Protein AF-A0A3N1AP32-F1 (afdb_monomer)

Radius of gyration: 27.96 Å; Cα contacts (8 Å, |Δi|>4): 162; chains: 1; bounding box: 75×70×48 Å

pLDDT: mean 78.38, std 20.22, range [34.94, 97.62]

Secondary structure (DSSP, 8-state):
--------SS-TT-EEEE-GGGBTT--S-EEEEEEEE-GGGG-TT-SEEEEEEEEEETTEEEEEEEEEEEHHHHTSTTSEEPPPP-TT----GGGGS-----PPPPP-----------

Sequence (118 aa):
MTETGKSPLVQPWDTIEIGASDYLNGDGVLRLRVIHVRADAAHPNIEWIHLLGTRLHGNRDGQMMMVMVRAAALRRPGAVIRPGPALGAQVPFGDLMPQVHLDSPPASGSTGTSDPQK

Solvent-accessible surface area (backbone atoms only — not comparable to full-atom values): 7630 Å² total; per-residue (Å²): 134,82,87,82,80,79,77,70,83,70,52,63,66,22,34,37,49,47,52,26,90,37,32,72,89,48,86,44,77,46,36,32,40,28,65,40,65,48,79,72,59,74,44,93,82,50,58,67,30,54,34,33,25,29,35,44,59,88,94,38,84,56,59,75,46,78,46,43,31,33,44,72,51,48,69,39,90,78,14,54,43,69,74,68,81,71,89,72,77,76,72,62,76,75,80,76,56,81,84,75,80,77,79,78,80,81,88,80,84,86,88,79,88,87,86,90,86,134

Nearest PDB structures (foldseek):
  4iup-assembly1_A  TM=4.261E-01  e=1.019E+00  Arabidopsis thaliana
  7d2p-assembly1_B  TM=4.626E-01  e=5.142E+00  Deinococcus radiodurans
  1soz-assembly1_C  TM=3.335E-01  e=6.429E+00  Escherichia coli

Structure (mmCIF, N/CA/C/O backbone):
data_AF-A0A3N1AP32-F1
#
_entry.id   AF-A0A3N1AP32-F1
#
loop_
_atom_site.group_PDB
_atom_site.id
_atom_site.type_symbol
_atom_site.label_atom_id
_atom_site.label_alt_id
_atom_site.label_comp_id
_atom_site.label_asym_id
_atom_site.label_entity_id
_atom_site.label_seq_id
_atom_site.pdbx_PDB_ins_code
_atom_site.Cartn_x
_atom_site.Cartn_y
_atom_site.Cartn_z
_atom_site.occupancy
_atom_site.B_iso_or_equiv
_atom_site.auth_seq_id
_atom_site.auth_comp_id
_atom_site.auth_asym_id
_atom_site.auth_atom_id
_atom_site.pdbx_PDB_model_num
ATOM 1 N N . MET A 1 1 ? -13.978 9.924 26.342 1.00 34.94 1 MET A N 1
ATOM 2 C CA . MET A 1 1 ? -13.889 8.465 26.129 1.00 34.94 1 MET A CA 1
ATOM 3 C C . MET A 1 1 ? -12.778 8.231 25.122 1.00 34.94 1 MET A C 1
ATOM 5 O O . MET A 1 1 ? -12.970 8.494 23.946 1.00 34.94 1 MET A O 1
ATOM 9 N N . THR A 1 2 ? -11.580 7.900 25.589 1.00 41.12 2 THR A N 1
ATOM 10 C CA . THR A 1 2 ? -10.424 7.602 24.735 1.00 41.12 2 THR A CA 1
ATOM 11 C C . THR A 1 2 ? -10.493 6.129 24.353 1.00 41.12 2 THR A C 1
ATOM 13 O O . THR A 1 2 ? -10.273 5.280 25.213 1.00 41.12 2 THR A O 1
ATOM 16 N N . GLU A 1 3 ? -10.840 5.810 23.103 1.00 47.62 3 GLU A N 1
ATOM 17 C CA . GLU A 1 3 ? -10.669 4.449 22.583 1.00 47.62 3 GLU A CA 1
ATOM 18 C C . GLU A 1 3 ? -9.172 4.133 22.531 1.00 47.62 3 GLU A C 1
ATOM 20 O O . GLU A 1 3 ? -8.443 4.512 21.616 1.00 47.62 3 GLU A O 1
ATOM 25 N N . THR A 1 4 ? -8.691 3.465 23.571 1.00 50.56 4 THR A N 1
ATOM 26 C CA . THR A 1 4 ? -7.376 2.842 23.593 1.00 50.56 4 THR A CA 1
ATOM 27 C C . THR A 1 4 ? -7.446 1.558 22.764 1.00 50.56 4 THR A C 1
ATOM 29 O O . THR A 1 4 ? -8.194 0.649 23.112 1.00 50.56 4 THR A O 1
ATOM 32 N N . GLY A 1 5 ? -6.635 1.442 21.705 1.00 52.41 5 GLY A N 1
ATOM 33 C CA . GLY A 1 5 ? -6.055 0.133 21.372 1.00 52.41 5 GLY A CA 1
ATOM 34 C C . GLY A 1 5 ? -6.212 -0.444 19.964 1.00 52.41 5 GLY A C 1
ATOM 35 O O . GLY A 1 5 ? -5.801 -1.587 19.778 1.00 52.41 5 GLY A O 1
ATOM 36 N N . LYS A 1 6 ? -6.729 0.267 18.951 1.00 63.78 6 LYS A N 1
ATOM 37 C CA . LYS A 1 6 ? -6.645 -0.254 17.572 1.00 63.78 6 LYS A CA 1
ATOM 38 C C . LYS A 1 6 ? -5.359 0.223 16.906 1.00 63.78 6 LYS A C 1
ATOM 40 O O . LYS A 1 6 ? -5.190 1.414 16.662 1.00 63.78 6 LYS A O 1
ATOM 45 N N . SER A 1 7 ? -4.446 -0.707 16.621 1.00 75.56 7 SER A N 1
ATOM 46 C CA . SER A 1 7 ? -3.253 -0.404 15.830 1.00 75.56 7 SER A CA 1
ATOM 47 C C . SER A 1 7 ? -3.657 0.226 14.492 1.00 75.56 7 SER A C 1
ATOM 49 O O . SER A 1 7 ? -4.623 -0.239 13.874 1.00 75.56 7 SER A O 1
ATOM 51 N N . PRO A 1 8 ? -2.940 1.264 14.029 1.00 86.69 8 PRO A N 1
ATOM 52 C CA . PRO A 1 8 ? -3.237 1.879 12.748 1.00 86.69 8 PRO A CA 1
ATOM 53 C C . PRO A 1 8 ? -3.075 0.845 11.632 1.00 86.69 8 PRO A C 1
ATOM 55 O O . PRO A 1 8 ? -2.180 -0.007 11.680 1.00 86.69 8 PRO A O 1
ATOM 58 N N . LEU A 1 9 ? -3.948 0.940 10.625 1.00 89.81 9 LEU A N 1
ATOM 59 C CA . LEU A 1 9 ? -3.947 0.049 9.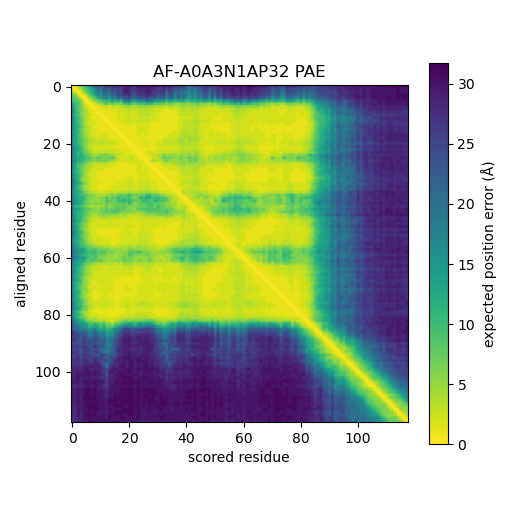463 1.00 89.81 9 LEU A CA 1
ATOM 60 C C . LEU A 1 9 ? -2.605 0.077 8.717 1.00 89.81 9 LEU A C 1
ATOM 62 O O . LEU A 1 9 ? -2.167 -0.935 8.186 1.00 89.81 9 LEU A O 1
ATOM 66 N N . VAL A 1 10 ? -1.964 1.241 8.703 1.00 93.19 10 VAL A N 1
ATOM 67 C CA . VAL A 1 10 ? -0.644 1.483 8.131 1.00 93.19 10 VAL A CA 1
ATOM 68 C C . VAL A 1 10 ? 0.007 2.636 8.890 1.00 93.19 10 VAL A C 1
ATOM 70 O O . VAL A 1 10 ? -0.687 3.542 9.358 1.00 93.19 10 VAL A O 1
ATOM 73 N N . GLN A 1 11 ? 1.325 2.607 9.033 1.00 93.62 11 GLN A N 1
ATOM 74 C CA . GLN A 1 11 ? 2.107 3.655 9.689 1.00 93.62 11 GLN A CA 1
ATOM 75 C C . GLN A 1 11 ? 3.410 3.931 8.920 1.00 93.62 11 GLN A C 1
ATOM 77 O O . GLN A 1 11 ? 3.793 3.136 8.057 1.00 93.62 11 GLN A O 1
ATOM 82 N N . PRO A 1 12 ? 4.113 5.042 9.209 1.00 94.81 12 PRO A N 1
ATOM 83 C CA . PRO A 1 12 ? 5.446 5.270 8.663 1.00 94.81 12 PRO A CA 1
ATOM 84 C C . PRO A 1 12 ? 6.374 4.074 8.898 1.00 94.81 12 PRO A C 1
ATOM 86 O O . PRO A 1 12 ? 6.322 3.437 9.951 1.00 94.81 12 PRO A O 1
ATOM 89 N N . TRP A 1 13 ? 7.225 3.806 7.911 1.00 94.38 13 TRP A N 1
ATOM 90 C CA . TRP A 1 13 ? 8.158 2.680 7.813 1.00 94.38 13 TRP A CA 1
ATOM 91 C C . TRP A 1 13 ? 7.549 1.303 7.541 1.00 94.38 13 TRP A C 1
ATOM 93 O O . TRP A 1 13 ? 8.307 0.373 7.260 1.00 94.38 13 TRP A O 1
ATOM 103 N N . ASP A 1 14 ? 6.221 1.161 7.518 1.00 95.56 14 ASP A N 1
ATOM 104 C CA . ASP A 1 14 ? 5.604 -0.040 6.954 1.00 95.56 14 ASP A CA 1
ATOM 105 C C . ASP A 1 14 ? 5.961 -0.158 5.459 1.00 95.56 14 ASP A C 1
ATOM 107 O O . ASP A 1 14 ? 6.061 0.835 4.729 1.00 95.56 14 ASP A O 1
ATOM 111 N N . THR A 1 15 ? 6.132 -1.388 4.983 1.00 96.62 15 THR A N 1
ATOM 112 C CA . THR A 1 15 ? 6.144 -1.692 3.549 1.00 96.62 15 THR A CA 1
ATOM 113 C C . THR A 1 15 ? 4.795 -2.270 3.168 1.00 96.62 15 THR A C 1
ATOM 115 O O . THR A 1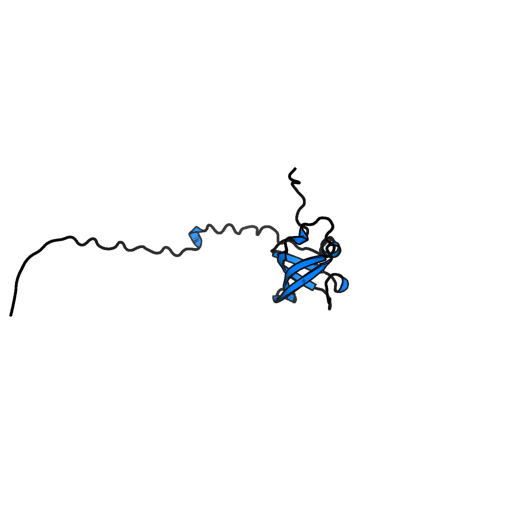 15 ? 4.350 -3.231 3.789 1.00 96.62 15 THR A O 1
ATOM 118 N N . ILE A 1 16 ? 4.151 -1.709 2.150 1.00 96.75 16 ILE A N 1
ATOM 119 C CA . ILE A 1 16 ? 2.908 -2.261 1.610 1.00 96.75 16 ILE A CA 1
ATOM 120 C C . ILE A 1 16 ? 3.160 -2.968 0.285 1.00 96.75 16 ILE A C 1
ATOM 122 O O . ILE A 1 16 ? 4.012 -2.535 -0.493 1.00 96.75 16 ILE A O 1
ATOM 126 N N . GLU A 1 17 ? 2.399 -4.024 0.026 1.00 97.31 17 GLU A N 1
ATOM 127 C CA . GLU A 1 17 ? 2.379 -4.745 -1.244 1.00 97.31 17 GLU A CA 1
ATOM 128 C C . GLU A 1 17 ? 0.929 -5.004 -1.664 1.00 97.31 17 GLU A C 1
ATOM 130 O O . GLU A 1 17 ? 0.198 -5.743 -1.005 1.00 97.31 17 GLU A O 1
ATOM 135 N N . ILE A 1 18 ? 0.491 -4.346 -2.739 1.00 97.38 18 ILE A N 1
ATOM 136 C CA . ILE A 1 18 ? -0.901 -4.383 -3.214 1.00 97.38 18 ILE A CA 1
ATOM 137 C C . ILE A 1 18 ? -0.974 -4.476 -4.742 1.00 97.38 18 ILE A C 1
ATOM 139 O O . ILE A 1 18 ? -0.031 -4.115 -5.449 1.00 97.38 18 ILE A O 1
ATOM 143 N N . GLY A 1 19 ? -2.099 -4.971 -5.260 1.00 97.25 19 GLY A N 1
ATOM 144 C CA . GLY A 1 19 ? -2.312 -5.142 -6.697 1.00 97.25 19 GLY A CA 1
ATOM 145 C C . GLY A 1 19 ? -2.744 -3.856 -7.407 1.00 97.25 19 GLY A C 1
ATOM 146 O O . GLY A 1 19 ? -3.177 -2.894 -6.777 1.00 97.25 19 GLY A O 1
ATOM 147 N N . ALA A 1 20 ? -2.693 -3.870 -8.741 1.00 96.69 20 ALA A N 1
ATOM 148 C CA . ALA A 1 20 ? -3.029 -2.725 -9.596 1.00 96.69 20 ALA A CA 1
ATOM 149 C C . ALA A 1 20 ? -4.444 -2.163 -9.355 1.00 96.69 20 ALA A C 1
ATOM 151 O O . ALA A 1 20 ? -4.662 -0.961 -9.426 1.00 96.69 20 ALA A O 1
ATOM 152 N N . SER A 1 21 ? -5.415 -3.018 -9.025 1.00 96.38 21 SER A N 1
ATOM 153 C CA . SER A 1 21 ? -6.803 -2.607 -8.758 1.00 96.38 21 SER A CA 1
ATOM 154 C C . SER A 1 21 ? -7.004 -1.900 -7.412 1.00 96.38 21 SER A C 1
ATOM 156 O O . SER A 1 21 ? -8.093 -1.394 -7.128 1.00 96.38 21 SER A O 1
ATOM 158 N N . ASP A 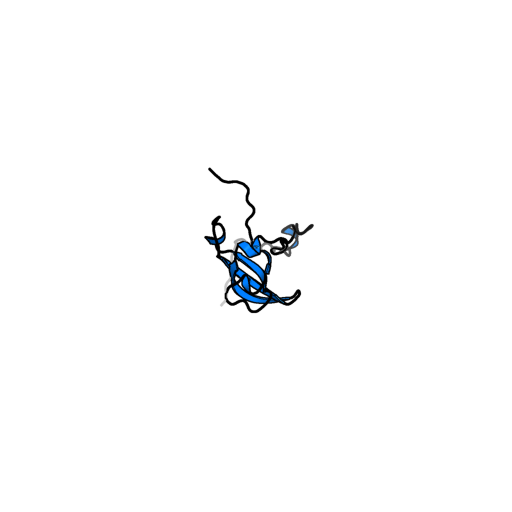1 22 ? -5.987 -1.913 -6.551 1.00 97.62 22 ASP A N 1
ATOM 159 C CA . ASP A 1 22 ? -6.077 -1.454 -5.168 1.00 97.62 22 ASP A CA 1
ATOM 160 C C . ASP A 1 22 ? -5.515 -0.049 -4.956 1.00 97.62 22 ASP A C 1
ATOM 162 O O . ASP A 1 22 ? -5.571 0.464 -3.837 1.00 97.62 22 ASP A O 1
ATOM 166 N N . TYR A 1 23 ? -4.997 0.588 -6.005 1.00 96.75 23 TYR A N 1
ATOM 167 C CA . TYR A 1 23 ? -4.539 1.968 -5.955 1.00 96.75 23 TYR A CA 1
ATOM 168 C C . TYR A 1 23 ? -4.909 2.740 -7.217 1.00 96.75 23 TYR A C 1
ATOM 170 O O . TYR A 1 23 ? -5.159 2.172 -8.281 1.00 96.75 23 TYR A O 1
ATOM 178 N N . LEU A 1 24 ? -4.993 4.059 -7.077 1.00 94.38 24 LEU A N 1
ATOM 179 C CA . LEU A 1 24 ? -5.377 4.936 -8.175 1.00 94.38 24 LEU A CA 1
ATOM 180 C C . LEU A 1 24 ? -4.332 4.885 -9.301 1.00 94.38 24 LEU A C 1
ATOM 182 O O . LEU A 1 24 ? -3.138 5.020 -9.041 1.00 94.38 24 LEU A O 1
ATOM 186 N N . ASN A 1 25 ? -4.805 4.739 -10.544 1.00 89.94 25 ASN A N 1
ATOM 187 C CA . ASN A 1 25 ? -3.985 4.606 -11.757 1.00 89.94 25 ASN A CA 1
ATOM 188 C C . ASN A 1 25 ? -3.011 3.417 -11.721 1.00 89.94 25 ASN A C 1
ATOM 190 O O . ASN A 1 25 ? -1.895 3.516 -12.230 1.00 89.94 25 ASN A O 1
ATOM 194 N N . GLY A 1 26 ? -3.409 2.309 -11.089 1.00 89.81 26 GLY A N 1
ATOM 195 C CA . GLY A 1 26 ? -2.517 1.177 -10.922 1.00 89.81 26 GLY A CA 1
ATOM 196 C C . GLY A 1 26 ? -2.091 0.506 -12.222 1.00 89.81 26 GLY A C 1
ATOM 197 O O . GLY A 1 26 ? -2.899 0.201 -13.094 1.00 89.81 26 GLY A O 1
ATOM 198 N N . ASP A 1 27 ? -0.787 0.265 -12.313 1.00 92.19 27 ASP A N 1
ATOM 199 C CA . ASP A 1 27 ? -0.060 -0.221 -13.486 1.00 92.19 27 ASP A CA 1
ATOM 200 C C . ASP A 1 27 ? 0.696 -1.535 -13.213 1.00 92.19 27 ASP A C 1
ATOM 202 O O . ASP A 1 27 ? 1.551 -1.953 -13.989 1.00 92.19 27 ASP A O 1
ATOM 206 N N . GLY A 1 28 ? 0.390 -2.203 -12.101 1.00 94.19 28 GLY A N 1
ATOM 207 C CA . GLY A 1 28 ? 1.021 -3.453 -11.695 1.00 94.19 28 GLY A CA 1
ATOM 208 C C . GLY A 1 28 ? 0.967 -3.644 -10.186 1.00 94.19 28 GLY A C 1
ATOM 209 O O . GLY A 1 28 ? 0.157 -3.032 -9.495 1.00 94.19 28 GLY A O 1
ATOM 210 N N . VAL A 1 29 ? 1.832 -4.508 -9.658 1.00 95.62 29 VAL A N 1
ATOM 211 C CA . VAL A 1 29 ? 2.016 -4.608 -8.206 1.00 95.62 29 VAL A CA 1
ATOM 212 C C . VAL A 1 29 ? 2.732 -3.352 -7.712 1.00 95.62 29 VAL A C 1
ATOM 214 O O . VAL A 1 29 ? 3.780 -2.960 -8.239 1.00 95.62 29 VAL A O 1
ATOM 217 N N . LEU A 1 30 ? 2.180 -2.733 -6.674 1.00 95.88 30 LEU A N 1
ATOM 218 C CA . LEU A 1 30 ? 2.816 -1.643 -5.955 1.00 95.88 30 LEU A CA 1
ATOM 219 C C . LEU A 1 30 ? 3.460 -2.192 -4.689 1.00 95.88 30 LEU A C 1
ATOM 221 O O . LEU A 1 30 ? 2.766 -2.669 -3.796 1.00 95.88 30 LEU A O 1
ATOM 225 N N . ARG A 1 31 ? 4.783 -2.049 -4.601 1.00 96.69 31 ARG A N 1
ATOM 226 C CA . ARG A 1 31 ? 5.534 -2.172 -3.351 1.00 96.69 31 ARG A CA 1
ATOM 227 C C . ARG A 1 31 ? 5.957 -0.775 -2.926 1.00 96.69 31 ARG A C 1
ATOM 229 O O . ARG A 1 31 ? 6.629 -0.093 -3.699 1.00 96.69 31 ARG A O 1
ATOM 236 N N . LEU A 1 32 ? 5.553 -0.324 -1.745 1.00 96.88 32 LEU A N 1
ATOM 237 C CA . LEU A 1 32 ? 5.801 1.045 -1.285 1.00 96.88 32 LEU A CA 1
ATOM 238 C C . LEU A 1 32 ? 6.292 1.030 0.159 1.00 96.88 32 LEU A C 1
ATOM 240 O O . LEU A 1 32 ? 5.617 0.491 1.033 1.00 96.88 32 LEU A O 1
ATOM 244 N N . ARG A 1 33 ? 7.433 1.673 0.421 1.00 96.94 33 ARG A N 1
ATOM 245 C CA . ARG A 1 33 ? 7.851 2.005 1.784 1.00 96.94 33 ARG A CA 1
ATOM 246 C C . ARG A 1 33 ? 7.183 3.304 2.197 1.00 96.94 33 ARG A C 1
ATOM 248 O O . ARG A 1 33 ? 7.431 4.346 1.590 1.00 96.94 33 ARG A O 1
ATOM 255 N N . VAL A 1 34 ? 6.332 3.240 3.209 1.00 96.69 34 VAL A N 1
ATOM 256 C CA . VAL A 1 34 ? 5.542 4.381 3.669 1.00 96.69 34 VAL A CA 1
ATOM 257 C C . VAL A 1 34 ? 6.442 5.349 4.427 1.00 96.69 34 VAL A C 1
ATOM 259 O O . VAL A 1 34 ? 7.111 4.974 5.383 1.00 96.69 34 VAL A O 1
ATOM 262 N N . ILE A 1 35 ? 6.442 6.610 4.010 1.00 96.44 35 ILE A N 1
ATOM 263 C CA . ILE A 1 35 ? 7.143 7.704 4.694 1.00 96.44 35 ILE A CA 1
ATOM 264 C C . ILE A 1 35 ? 6.143 8.509 5.521 1.00 96.44 35 ILE A C 1
ATOM 266 O O . ILE A 1 35 ? 6.440 8.924 6.639 1.00 96.44 35 ILE A O 1
ATOM 270 N N . HIS A 1 36 ? 4.939 8.715 4.990 1.00 95.50 36 HIS A N 1
ATOM 271 C CA . HIS A 1 36 ? 3.901 9.480 5.661 1.00 95.50 36 HIS A CA 1
ATOM 272 C C . HIS A 1 36 ? 2.501 8.957 5.322 1.00 95.50 36 HIS A C 1
ATOM 274 O O . HIS A 1 36 ? 2.218 8.560 4.190 1.00 95.50 36 HIS A O 1
ATOM 280 N N . VAL A 1 37 ? 1.624 9.001 6.326 1.00 95.06 37 VAL A N 1
ATOM 281 C CA . VAL A 1 37 ? 0.202 8.654 6.243 1.00 95.06 37 VAL A CA 1
ATOM 282 C C . VAL A 1 37 ? -0.583 9.920 6.561 1.00 95.06 37 VAL A C 1
ATOM 284 O O . VAL A 1 37 ? -0.369 10.516 7.619 1.00 95.06 37 VAL A O 1
ATOM 287 N N . ARG A 1 38 ? -1.471 10.355 5.661 1.00 90.56 38 ARG A N 1
ATOM 288 C CA . ARG A 1 38 ? -2.295 11.543 5.927 1.00 90.56 38 ARG A CA 1
ATOM 289 C C . ARG A 1 38 ? -3.295 11.276 7.058 1.00 90.56 38 ARG A C 1
ATOM 291 O O . ARG A 1 38 ? -3.715 10.145 7.289 1.00 90.56 38 ARG A O 1
ATOM 298 N N . ALA A 1 39 ? -3.671 12.336 7.775 1.00 78.19 39 ALA A N 1
ATOM 299 C CA . ALA A 1 39 ? -4.494 12.244 8.985 1.00 78.19 39 ALA A CA 1
ATOM 300 C C . ALA A 1 39 ? -5.910 11.676 8.748 1.00 78.19 39 ALA A C 1
ATOM 302 O O . ALA A 1 39 ? -6.502 11.096 9.657 1.00 78.19 39 ALA A O 1
ATOM 303 N N . ASP A 1 40 ? -6.438 11.797 7.527 1.00 77.00 40 ASP A N 1
ATOM 304 C CA . ASP A 1 40 ? -7.728 11.234 7.105 1.00 77.00 40 ASP A CA 1
ATOM 305 C C . ASP A 1 40 ? -7.759 9.694 7.151 1.00 77.00 40 ASP A C 1
ATOM 307 O O . ASP A 1 40 ? -8.829 9.097 7.288 1.00 77.00 40 ASP A O 1
ATOM 311 N N . ALA A 1 41 ? -6.593 9.041 7.138 1.00 80.19 41 ALA A N 1
ATOM 312 C CA . ALA A 1 41 ? -6.461 7.589 7.227 1.00 80.19 41 ALA A CA 1
ATOM 313 C C . ALA A 1 41 ? -6.966 6.981 8.547 1.00 80.19 41 ALA A C 1
ATOM 315 O O . ALA A 1 41 ? -7.207 5.775 8.612 1.00 80.19 41 ALA A O 1
ATOM 316 N N . ALA A 1 42 ? -7.112 7.788 9.604 1.00 74.94 42 ALA A N 1
ATOM 317 C CA . ALA A 1 42 ? -7.582 7.330 10.910 1.00 74.94 42 ALA A CA 1
ATOM 318 C C . ALA A 1 42 ? -9.106 7.110 10.968 1.00 74.94 42 ALA A C 1
ATOM 320 O O . ALA A 1 42 ? -9.605 6.532 11.933 1.00 74.94 42 ALA A O 1
ATOM 321 N N . HIS A 1 43 ? -9.860 7.557 9.957 1.00 79.62 43 HIS A N 1
ATOM 322 C CA . HIS A 1 43 ? -11.312 7.432 9.967 1.00 79.62 43 HIS A CA 1
ATOM 323 C C . HIS A 1 43 ? -11.748 5.959 9.792 1.00 79.62 43 HIS A C 1
ATOM 325 O O . HIS A 1 43 ? -11.321 5.298 8.841 1.00 79.62 43 HIS A O 1
ATOM 331 N N . PRO A 1 44 ? -12.636 5.417 10.649 1.00 73.88 44 PRO A N 1
ATOM 332 C CA . PRO A 1 44 ? -12.938 3.979 10.688 1.00 73.88 44 PRO A CA 1
ATOM 333 C C . PRO A 1 44 ? -13.530 3.432 9.380 1.00 73.88 44 PRO A C 1
ATOM 335 O O . PRO A 1 44 ? -13.252 2.291 9.005 1.00 73.88 44 PRO A O 1
ATOM 338 N N . ASN A 1 45 ? -14.286 4.269 8.664 1.00 81.56 45 ASN A N 1
ATOM 339 C CA . ASN A 1 45 ? -14.961 3.924 7.408 1.00 81.56 45 ASN A CA 1
ATOM 340 C C . ASN A 1 45 ? -14.260 4.492 6.165 1.00 81.56 45 ASN A C 1
ATOM 342 O O . ASN A 1 45 ? -14.893 4.643 5.123 1.00 81.56 45 ASN A O 1
ATOM 346 N N . ILE A 1 46 ? -12.980 4.864 6.267 1.00 87.75 46 ILE A N 1
ATOM 347 C CA . ILE A 1 46 ? -12.244 5.378 5.112 1.00 87.75 46 ILE A CA 1
ATOM 348 C C . ILE A 1 46 ? -12.136 4.291 4.029 1.00 87.75 46 ILE A C 1
ATOM 350 O O . ILE A 1 46 ? -11.731 3.156 4.301 1.00 87.75 46 ILE A O 1
ATOM 354 N N . GLU A 1 47 ? -12.524 4.626 2.798 1.00 92.50 47 GLU A N 1
ATOM 355 C CA . GLU A 1 47 ? -12.374 3.726 1.648 1.00 92.50 47 GLU A CA 1
ATOM 356 C C . GLU A 1 47 ? -10.981 3.861 1.023 1.00 92.50 47 GLU A C 1
ATOM 358 O O . GLU A 1 47 ? -10.354 2.854 0.688 1.00 92.50 47 GLU A O 1
ATOM 363 N N . TRP A 1 48 ? -10.483 5.096 0.924 1.00 94.25 48 TRP A N 1
ATOM 364 C CA . TRP A 1 48 ? -9.235 5.453 0.254 1.00 94.25 48 TRP A CA 1
ATOM 365 C C . TRP A 1 48 ? -8.296 6.204 1.190 1.00 94.25 48 TRP A C 1
ATOM 367 O O . TRP A 1 48 ? -8.683 7.195 1.799 1.00 94.25 48 TRP A O 1
ATOM 377 N N . ILE A 1 49 ? -7.051 5.746 1.280 1.00 94.38 49 ILE A N 1
ATOM 378 C CA . ILE A 1 49 ? -6.019 6.327 2.138 1.00 94.38 49 ILE A CA 1
ATOM 379 C C . ILE A 1 49 ? -4.940 6.966 1.274 1.00 94.38 49 ILE A C 1
ATOM 381 O O . ILE A 1 49 ? -4.417 6.332 0.357 1.00 94.38 49 ILE A O 1
ATOM 385 N N . HIS A 1 50 ? -4.572 8.202 1.605 1.00 96.00 50 HIS A N 1
ATOM 386 C CA . HIS A 1 50 ? -3.452 8.894 0.985 1.00 96.00 50 HIS A CA 1
ATOM 387 C C . HIS A 1 50 ? -2.140 8.538 1.684 1.00 96.00 50 HIS A C 1
ATOM 389 O O . HIS A 1 50 ? -1.950 8.824 2.871 1.00 96.00 50 HIS A O 1
ATOM 395 N N . LEU A 1 51 ? -1.212 7.967 0.922 1.00 96.81 51 LEU A N 1
ATOM 396 C CA . LEU A 1 51 ? 0.127 7.616 1.374 1.00 96.81 51 LEU A CA 1
ATOM 397 C C . LEU A 1 51 ? 1.168 8.384 0.573 1.00 96.81 51 LEU A C 1
ATOM 399 O O . LEU A 1 51 ? 1.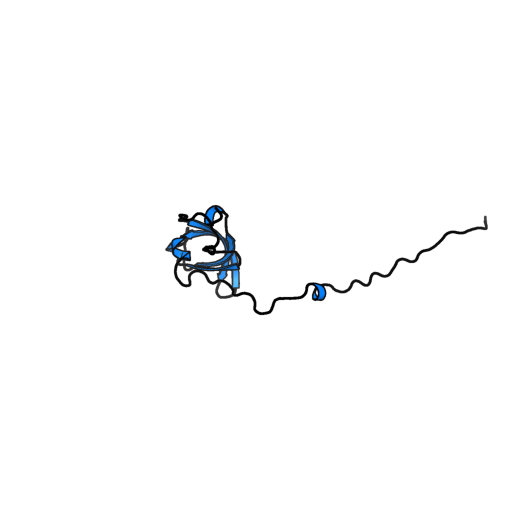045 8.542 -0.639 1.00 96.81 51 LEU A O 1
ATOM 403 N N . LEU A 1 52 ? 2.216 8.823 1.258 1.00 97.25 52 LEU A N 1
ATOM 404 C CA . LEU A 1 52 ? 3.465 9.251 0.645 1.00 97.25 52 LEU A CA 1
ATOM 405 C C . LEU A 1 52 ? 4.521 8.206 0.983 1.00 97.25 52 LEU A C 1
ATOM 407 O O . LEU A 1 52 ? 4.678 7.818 2.144 1.00 97.25 52 LEU A O 1
ATOM 411 N N . GLY A 1 53 ? 5.263 7.765 -0.020 1.00 96.88 53 GLY A N 1
ATOM 412 C CA . GLY A 1 53 ? 6.307 6.779 0.182 1.00 96.88 53 GLY A CA 1
ATOM 413 C C . GLY A 1 53 ? 7.234 6.654 -1.008 1.00 96.88 53 GLY A C 1
ATOM 414 O O . GLY A 1 53 ? 7.098 7.369 -1.999 1.00 96.88 53 GLY A O 1
ATOM 415 N N . THR A 1 54 ? 8.153 5.707 -0.909 1.00 96.75 54 THR A N 1
ATOM 416 C CA . THR A 1 54 ? 9.085 5.373 -1.983 1.00 96.75 54 THR A CA 1
ATOM 417 C C . THR A 1 54 ? 8.683 4.051 -2.616 1.00 96.75 54 THR A C 1
ATOM 419 O O . THR A 1 54 ? 8.523 3.050 -1.910 1.00 96.75 54 THR A O 1
ATOM 422 N N . ARG A 1 55 ? 8.506 4.031 -3.943 1.00 95.69 55 ARG A N 1
ATOM 423 C CA . ARG A 1 55 ? 8.247 2.794 -4.693 1.00 95.69 55 ARG A CA 1
ATOM 424 C C . ARG A 1 55 ? 9.479 1.902 -4.598 1.00 95.69 55 ARG A C 1
ATOM 426 O O . ARG A 1 55 ? 10.592 2.360 -4.840 1.00 95.69 55 ARG A O 1
ATOM 433 N N . LEU A 1 56 ? 9.283 0.637 -4.252 1.00 94.94 56 LEU A N 1
ATOM 434 C CA . LEU A 1 56 ? 10.354 -0.346 -4.150 1.00 94.94 56 LEU A CA 1
ATOM 435 C C . LEU A 1 56 ? 10.457 -1.158 -5.440 1.00 94.94 56 LEU A C 1
ATOM 437 O O . LEU A 1 56 ? 9.465 -1.695 -5.935 1.00 94.94 56 LEU A O 1
ATOM 441 N N . HIS A 1 57 ? 11.680 -1.308 -5.941 1.00 89.62 57 HIS A N 1
ATOM 442 C CA . HIS A 1 57 ? 12.013 -2.198 -7.051 1.00 89.62 57 HIS A CA 1
ATOM 443 C C . HIS A 1 57 ? 12.965 -3.285 -6.541 1.00 89.62 57 HIS A C 1
ATOM 445 O O . HIS A 1 57 ? 14.168 -3.065 -6.373 1.00 89.62 57 HIS A O 1
ATOM 451 N N . GLY A 1 58 ? 12.416 -4.463 -6.230 1.00 84.50 58 GLY A N 1
ATOM 452 C CA . GLY A 1 58 ? 13.136 -5.477 -5.456 1.00 84.50 58 GLY A CA 1
ATOM 453 C C . GLY A 1 58 ? 13.447 -4.954 -4.051 1.00 84.50 58 GLY A C 1
ATOM 454 O O . GLY A 1 58 ? 12.526 -4.590 -3.324 1.00 84.50 58 GLY A O 1
ATOM 455 N N . ASN A 1 59 ? 14.733 -4.884 -3.697 1.00 79.44 59 ASN A N 1
ATOM 456 C CA . ASN A 1 59 ? 15.209 -4.361 -2.407 1.00 79.44 59 ASN A CA 1
ATOM 457 C C . ASN A 1 59 ? 15.713 -2.908 -2.489 1.00 79.44 59 ASN A C 1
ATOM 459 O O . ASN A 1 59 ? 16.349 -2.426 -1.555 1.00 79.44 59 ASN A O 1
ATOM 463 N N . ARG A 1 60 ? 15.489 -2.220 -3.616 1.00 84.81 60 ARG A N 1
ATOM 464 C CA . ARG A 1 60 ? 15.971 -0.852 -3.839 1.00 84.81 60 ARG A CA 1
ATOM 465 C C . ARG A 1 60 ? 14.846 0.162 -3.725 1.00 84.81 60 ARG A C 1
ATOM 467 O O . ARG A 1 60 ? 13.753 -0.057 -4.249 1.00 84.81 60 ARG A O 1
ATOM 474 N N . ASP A 1 61 ? 15.167 1.278 -3.083 1.00 87.94 61 ASP A N 1
ATOM 475 C CA . ASP A 1 61 ? 14.354 2.487 -3.110 1.00 87.94 61 ASP A CA 1
ATOM 476 C C . ASP A 1 61 ? 14.384 3.103 -4.509 1.00 87.94 61 ASP A C 1
ATOM 478 O O . ASP A 1 61 ? 15.450 3.314 -5.086 1.00 87.94 61 ASP A O 1
ATOM 482 N N . GLY A 1 62 ? 13.200 3.330 -5.067 1.00 91.69 62 GLY A N 1
ATOM 483 C CA . GLY A 1 62 ? 12.982 3.997 -6.341 1.00 91.69 62 GLY A CA 1
ATOM 484 C C . GLY A 1 62 ? 12.431 5.407 -6.155 1.00 91.69 62 GLY A C 1
ATOM 485 O O . GLY A 1 62 ? 12.921 6.194 -5.349 1.00 91.69 62 GLY A O 1
ATOM 486 N N . GLN A 1 63 ? 11.401 5.735 -6.932 1.00 92.00 63 GLN A N 1
ATOM 487 C CA . GLN A 1 63 ? 10.801 7.067 -6.952 1.00 92.00 63 GLN A CA 1
ATOM 488 C C . GLN A 1 63 ? 9.905 7.322 -5.728 1.00 92.00 63 GLN A C 1
ATOM 490 O O . GLN A 1 63 ? 9.102 6.467 -5.345 1.00 92.00 63 GLN A O 1
ATOM 495 N N . MET A 1 64 ? 9.991 8.530 -5.158 1.00 95.81 64 MET A N 1
ATOM 496 C CA . MET A 1 64 ? 9.023 9.016 -4.171 1.00 95.81 64 MET A CA 1
ATOM 497 C C . MET A 1 64 ? 7.699 9.381 -4.853 1.00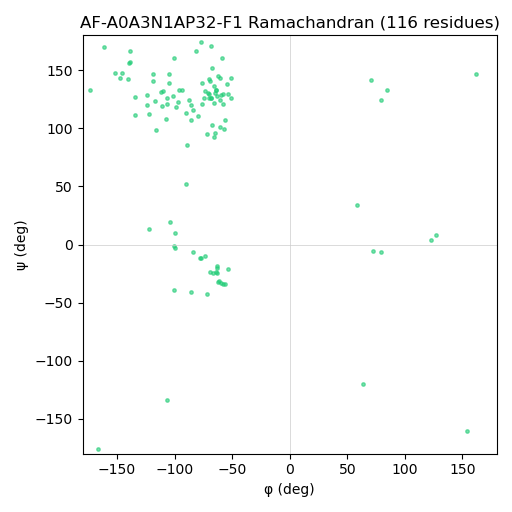 95.81 64 MET A C 1
ATOM 499 O O . MET A 1 64 ? 7.687 10.098 -5.854 1.00 95.81 64 MET A O 1
ATOM 503 N N . MET A 1 65 ? 6.580 8.913 -4.306 1.00 94.62 65 MET A N 1
ATOM 504 C CA . MET A 1 65 ? 5.253 9.130 -4.876 1.00 94.62 65 MET A CA 1
ATOM 505 C C . MET A 1 65 ? 4.176 9.288 -3.805 1.00 94.62 65 MET A C 1
ATOM 507 O O . MET A 1 65 ? 4.231 8.667 -2.741 1.00 94.62 65 MET A O 1
ATOM 511 N N . MET A 1 66 ? 3.170 10.102 -4.126 1.00 95.31 66 MET A N 1
ATOM 512 C CA . MET A 1 66 ? 1.900 10.127 -3.408 1.00 95.31 66 MET A CA 1
ATOM 513 C C . MET A 1 66 ? 0.913 9.203 -4.119 1.00 95.31 66 MET A C 1
ATOM 515 O O . MET A 1 66 ? 0.786 9.254 -5.341 1.00 95.31 66 MET A O 1
ATOM 519 N N . VAL A 1 67 ? 0.220 8.361 -3.361 1.00 95.50 67 VAL A N 1
ATOM 520 C CA . VAL A 1 67 ? -0.710 7.368 -3.894 1.00 95.50 67 VAL A CA 1
ATOM 521 C C . VAL A 1 67 ? -1.957 7.267 -3.024 1.00 95.50 67 VAL A C 1
ATOM 523 O O . VAL A 1 67 ? -1.885 7.361 -1.799 1.00 95.50 67 VAL A O 1
ATOM 526 N N . MET A 1 68 ? -3.107 7.072 -3.667 1.00 96.62 68 MET A N 1
ATOM 527 C CA . MET A 1 68 ? -4.355 6.710 -2.999 1.00 96.62 68 MET A CA 1
ATOM 528 C C . MET A 1 68 ? -4.540 5.201 -3.073 1.00 96.62 68 MET A C 1
ATOM 530 O O . MET A 1 68 ? -4.584 4.648 -4.172 1.00 96.62 68 MET A O 1
ATOM 534 N N . VAL A 1 69 ? -4.665 4.545 -1.922 1.00 96.62 69 VAL A N 1
ATOM 535 C CA . VAL A 1 69 ? -4.814 3.086 -1.818 1.00 96.62 69 VAL A CA 1
ATOM 536 C C . VAL A 1 69 ? -6.133 2.712 -1.155 1.00 96.62 69 VAL A C 1
ATOM 538 O O . VAL A 1 69 ? -6.606 3.413 -0.259 1.00 96.62 69 VAL A O 1
ATOM 541 N N . ARG A 1 70 ? -6.729 1.588 -1.553 1.00 96.19 70 ARG A N 1
ATOM 542 C CA . ARG A 1 70 ? -7.935 1.059 -0.912 1.00 96.19 70 ARG A CA 1
ATOM 543 C C . ARG A 1 70 ? -7.607 0.569 0.493 1.00 96.19 70 ARG A C 1
ATOM 545 O O . ARG A 1 70 ? -6.784 -0.328 0.672 1.00 96.19 70 ARG A O 1
ATOM 552 N N . ALA A 1 71 ? -8.341 1.048 1.492 1.00 94.69 71 ALA A N 1
ATOM 553 C CA . ALA A 1 71 ? -8.218 0.568 2.866 1.00 94.69 71 ALA A CA 1
ATOM 554 C C . ALA A 1 71 ? -8.507 -0.940 2.978 1.00 94.69 71 ALA A C 1
ATOM 556 O O . ALA A 1 71 ? -7.897 -1.641 3.779 1.00 94.69 71 ALA A O 1
ATOM 557 N N . ALA A 1 72 ? -9.411 -1.474 2.150 1.00 94.56 72 ALA A N 1
ATOM 558 C CA . ALA A 1 72 ? -9.685 -2.911 2.093 1.00 94.56 72 ALA A CA 1
ATOM 559 C C . ALA A 1 72 ? -8.467 -3.744 1.651 1.00 94.56 72 ALA A C 1
ATOM 561 O O . ALA A 1 72 ? -8.312 -4.869 2.119 1.00 94.56 72 ALA A O 1
ATOM 562 N N . ALA A 1 73 ? -7.594 -3.203 0.796 1.00 96.19 73 ALA A N 1
ATOM 563 C CA . ALA A 1 73 ? -6.397 -3.905 0.343 1.00 96.19 73 ALA A CA 1
ATOM 564 C C . ALA A 1 73 ? -5.352 -4.016 1.456 1.00 96.19 73 ALA A C 1
ATOM 566 O O . ALA A 1 73 ? -4.819 -5.095 1.683 1.00 96.19 73 ALA A O 1
ATOM 567 N N . LEU A 1 74 ? -5.148 -2.939 2.221 1.00 94.56 74 LEU A N 1
ATOM 568 C CA . LEU A 1 74 ? -4.232 -2.924 3.368 1.00 94.56 74 LEU A CA 1
ATOM 569 C C . LEU A 1 74 ? -4.664 -3.868 4.502 1.00 94.56 74 LEU A C 1
ATOM 571 O O . LEU A 1 74 ? -3.841 -4.291 5.303 1.00 94.56 74 LEU A O 1
ATOM 575 N N . ARG A 1 75 ? -5.957 -4.210 4.586 1.00 92.62 75 ARG A N 1
ATOM 576 C CA . ARG A 1 75 ? -6.478 -5.166 5.579 1.00 92.62 75 ARG A CA 1
ATOM 577 C C . ARG A 1 75 ? -6.207 -6.626 5.207 1.00 92.62 75 ARG A C 1
ATOM 579 O O . ARG A 1 75 ? -6.443 -7.502 6.037 1.00 92.62 75 ARG A O 1
ATOM 586 N N . ARG A 1 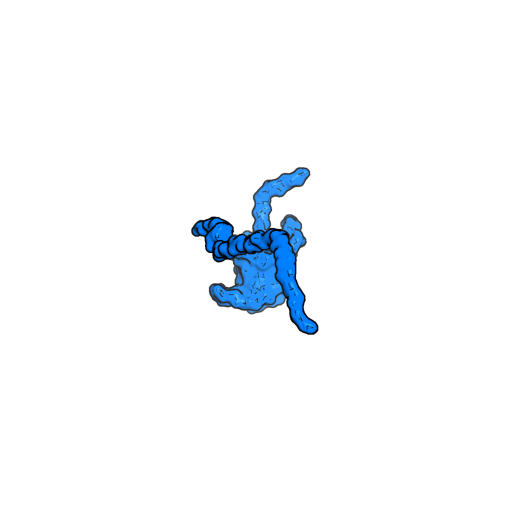76 ? -5.768 -6.915 3.976 1.00 95.19 76 ARG A N 1
ATOM 587 C CA . ARG A 1 76 ? -5.496 -8.291 3.545 1.00 95.19 76 ARG A CA 1
ATOM 588 C C . ARG A 1 76 ? -4.250 -8.829 4.264 1.00 95.19 76 ARG A C 1
ATOM 590 O O . ARG A 1 76 ? -3.286 -8.083 4.442 1.00 95.19 76 ARG A O 1
ATOM 597 N N . PRO A 1 77 ? -4.232 -10.116 4.651 1.00 94.00 77 PRO A N 1
ATOM 598 C CA . PRO A 1 77 ? -3.045 -10.732 5.236 1.00 94.00 77 PRO A CA 1
ATOM 599 C C . PRO A 1 77 ? -1.818 -10.545 4.335 1.00 94.00 77 PRO A C 1
ATOM 601 O O . PRO A 1 77 ? -1.885 -10.809 3.138 1.00 94.00 77 PRO A O 1
ATOM 604 N N . GLY A 1 78 ? -0.710 -10.070 4.908 1.00 93.44 78 GLY A N 1
ATOM 605 C CA . GLY A 1 78 ? 0.549 -9.856 4.185 1.00 93.44 78 GLY A CA 1
ATOM 606 C C . GLY A 1 78 ? 0.626 -8.580 3.338 1.00 93.44 78 GLY A C 1
ATOM 607 O O . GLY A 1 78 ? 1.707 -8.263 2.855 1.00 93.44 78 GLY A O 1
ATOM 608 N N . ALA A 1 79 ? -0.461 -7.810 3.200 1.00 96.25 79 ALA A N 1
ATOM 609 C CA . ALA A 1 79 ? -0.438 -6.557 2.440 1.00 96.25 79 ALA A CA 1
ATOM 610 C C . ALA A 1 79 ? 0.389 -5.455 3.117 1.00 96.25 79 ALA A C 1
ATOM 612 O O . ALA A 1 79 ? 0.848 -4.539 2.442 1.00 96.25 79 ALA A O 1
ATOM 613 N N . VAL A 1 80 ? 0.563 -5.534 4.440 1.00 96.12 80 VAL A N 1
ATOM 614 C CA . VAL A 1 80 ? 1.366 -4.605 5.240 1.00 96.12 80 VAL A CA 1
ATOM 615 C C . VAL A 1 80 ? 2.420 -5.404 5.996 1.00 96.12 80 VAL A C 1
ATOM 617 O O . VAL A 1 80 ? 2.102 -6.277 6.804 1.00 96.12 80 VAL A O 1
ATOM 620 N N . ILE A 1 81 ? 3.682 -5.088 5.739 1.00 95.06 81 ILE A N 1
ATOM 621 C CA . ILE A 1 81 ? 4.850 -5.646 6.408 1.00 95.06 81 ILE A CA 1
ATOM 622 C C . ILE A 1 81 ? 5.403 -4.555 7.312 1.00 95.06 81 ILE A C 1
ATOM 624 O O . ILE A 1 81 ? 5.976 -3.567 6.849 1.00 95.06 81 ILE A O 1
ATOM 628 N N . ARG A 1 82 ? 5.225 -4.744 8.616 1.00 93.06 82 ARG A N 1
ATOM 629 C CA . ARG A 1 82 ? 5.785 -3.853 9.624 1.00 93.06 82 ARG A CA 1
ATOM 630 C C . ARG A 1 82 ? 7.194 -4.323 9.972 1.00 93.06 82 ARG A C 1
ATOM 632 O O . ARG A 1 82 ? 7.340 -5.487 10.355 1.00 93.06 82 ARG A O 1
ATOM 639 N N . PRO A 1 83 ? 8.229 -3.474 9.856 1.00 85.06 83 PRO A N 1
ATOM 640 C CA . PRO A 1 83 ? 9.531 -3.831 10.392 1.00 85.06 83 PRO A CA 1
ATOM 641 C C . PRO A 1 83 ? 9.372 -4.096 11.893 1.00 85.06 83 PRO A C 1
ATOM 643 O O . PRO A 1 83 ? 8.759 -3.305 12.614 1.00 85.06 83 PRO A O 1
ATOM 646 N N . GLY A 1 84 ? 9.880 -5.238 12.358 1.00 76.06 84 GLY A N 1
ATOM 647 C CA . GLY A 1 84 ? 9.959 -5.505 13.790 1.00 76.06 84 GLY A CA 1
ATOM 648 C C . GLY A 1 84 ? 10.802 -4.428 14.483 1.00 76.06 84 GLY A C 1
ATOM 649 O O . GLY A 1 84 ? 11.590 -3.749 13.815 1.00 76.06 84 GLY A O 1
ATOM 650 N N . PRO A 1 85 ? 10.674 -4.257 15.810 1.00 62.44 85 PRO A N 1
ATOM 651 C CA . PRO A 1 85 ? 11.641 -3.453 16.544 1.00 62.44 85 PRO A CA 1
ATOM 652 C C . PRO A 1 85 ? 13.035 -3.966 16.184 1.00 62.44 85 PRO A C 1
ATOM 654 O O . PRO A 1 85 ? 13.285 -5.170 16.259 1.00 62.44 85 PRO A O 1
ATOM 657 N N . ALA A 1 86 ? 13.916 -3.072 15.730 1.00 55.41 86 ALA A N 1
ATOM 658 C CA . ALA A 1 86 ? 15.301 -3.432 15.480 1.00 55.41 86 ALA A CA 1
ATOM 659 C C . ALA A 1 86 ? 15.858 -3.995 16.790 1.00 55.41 86 ALA A C 1
ATOM 661 O O . ALA A 1 86 ? 16.032 -3.261 17.765 1.00 55.41 86 ALA A O 1
ATOM 662 N N . LEU A 1 87 ? 16.065 -5.310 16.836 1.00 47.66 87 LEU A N 1
ATOM 663 C CA . LEU A 1 87 ? 16.664 -5.984 17.974 1.00 47.66 87 LEU A CA 1
ATOM 664 C C . LEU A 1 87 ? 18.113 -5.470 18.061 1.00 47.66 87 LEU A C 1
ATOM 666 O O . LEU A 1 87 ? 18.983 -5.965 17.355 1.00 47.66 87 LEU A O 1
ATOM 670 N N . GLY A 1 88 ? 18.357 -4.409 18.839 1.00 48.47 88 GLY A N 1
ATOM 671 C CA . GLY A 1 88 ? 19.710 -3.919 19.135 1.00 48.47 88 GLY A CA 1
ATOM 672 C C . GLY A 1 88 ? 20.063 -2.468 18.786 1.00 48.47 88 GLY A C 1
ATOM 673 O O . GLY A 1 88 ? 21.197 -2.082 19.035 1.00 48.47 88 GLY A O 1
ATOM 674 N N . ALA A 1 89 ? 19.159 -1.620 18.286 1.00 50.62 89 ALA A N 1
ATOM 675 C CA . ALA A 1 89 ? 19.485 -0.201 18.062 1.00 50.62 89 ALA A CA 1
ATOM 676 C C . ALA A 1 89 ? 19.178 0.683 19.290 1.00 50.62 89 ALA A C 1
ATOM 678 O O . ALA A 1 89 ? 18.492 1.696 19.185 1.00 50.62 89 ALA A O 1
ATOM 679 N N . GLN A 1 90 ? 19.685 0.312 20.468 1.00 50.22 90 GLN A N 1
ATOM 680 C CA . GLN A 1 90 ? 20.049 1.323 21.462 1.00 50.22 90 GLN A CA 1
ATOM 681 C C . GLN A 1 90 ? 21.498 1.690 21.170 1.00 50.22 90 GLN A C 1
ATOM 683 O O . GLN A 1 90 ? 22.410 1.091 21.725 1.00 50.22 90 GLN A O 1
ATOM 688 N N . VAL A 1 91 ? 21.717 2.632 20.256 1.00 56.53 91 VAL A N 1
ATOM 689 C CA . VAL A 1 91 ? 23.009 3.322 20.209 1.00 56.53 91 VAL A CA 1
ATOM 690 C C . VAL A 1 91 ? 22.922 4.373 21.314 1.00 56.53 91 VAL A C 1
ATOM 692 O O . VAL A 1 91 ? 22.082 5.274 21.200 1.00 56.53 91 VAL A O 1
ATOM 695 N N . PRO A 1 92 ? 23.674 4.257 22.422 1.00 57.59 92 PRO A N 1
ATOM 696 C CA . PRO A 1 92 ? 23.697 5.323 23.401 1.00 57.59 92 PRO A CA 1
ATOM 697 C C . PRO A 1 92 ? 24.195 6.581 22.694 1.00 57.59 92 PRO A C 1
ATOM 699 O O . PRO A 1 92 ? 25.226 6.570 22.027 1.00 57.59 92 PRO A O 1
ATOM 702 N N . PHE A 1 93 ? 23.444 7.673 22.830 1.00 56.69 93 PHE A N 1
ATOM 703 C CA . PHE A 1 93 ? 23.717 8.949 22.160 1.00 56.69 93 PHE A CA 1
ATOM 704 C C . PHE A 1 93 ? 25.154 9.466 22.404 1.00 56.69 93 PHE A C 1
ATOM 706 O O . PHE A 1 93 ? 25.671 10.249 21.613 1.00 56.69 93 PHE A O 1
ATOM 713 N N . GLY A 1 94 ? 25.812 8.999 23.474 1.00 59.41 94 GLY A N 1
ATOM 714 C CA . GLY A 1 94 ? 27.201 9.318 23.812 1.00 59.41 94 GLY A CA 1
ATOM 715 C C . GLY A 1 94 ? 28.261 8.783 22.840 1.00 59.41 94 GLY A C 1
ATOM 716 O O . GLY A 1 94 ? 29.310 9.408 22.732 1.00 59.41 94 GLY A O 1
ATOM 717 N N . ASP A 1 95 ? 27.987 7.712 22.089 1.00 60.06 95 ASP A N 1
ATOM 718 C CA . ASP A 1 95 ? 28.955 7.124 21.141 1.00 60.06 95 ASP A CA 1
ATOM 719 C C . ASP A 1 95 ? 28.972 7.827 19.770 1.00 60.06 95 ASP A C 1
ATOM 721 O O . ASP A 1 95 ? 29.805 7.525 18.918 1.00 60.06 95 ASP A O 1
ATOM 725 N N . LEU A 1 96 ? 28.056 8.775 19.538 1.00 61.91 96 LEU A N 1
ATOM 726 C CA . LEU A 1 96 ? 27.901 9.477 18.258 1.00 61.91 96 LEU A CA 1
ATOM 727 C C . LEU A 1 96 ? 28.549 10.870 18.224 1.00 61.91 96 LEU A C 1
ATOM 729 O O . LEU A 1 96 ? 28.532 11.511 17.174 1.00 61.91 96 LEU A O 1
ATOM 733 N N . MET A 1 97 ? 29.131 11.346 19.330 1.00 60.50 97 MET A N 1
ATOM 734 C CA . MET A 1 97 ? 29.795 12.652 19.380 1.00 60.50 97 MET A CA 1
ATOM 735 C C . MET A 1 97 ? 31.313 12.483 19.535 1.00 60.50 97 MET A C 1
ATOM 737 O O . MET A 1 97 ? 31.754 11.958 20.559 1.00 60.50 97 MET A O 1
ATOM 741 N N . PRO A 1 98 ? 32.147 12.958 18.587 1.00 59.91 98 PRO A N 1
ATOM 742 C CA . PRO A 1 98 ? 33.563 13.139 18.871 1.00 59.91 98 PRO A CA 1
ATOM 743 C C . PRO A 1 98 ? 33.690 14.145 20.021 1.00 59.91 98 PRO A C 1
ATOM 745 O O . PRO A 1 98 ? 33.146 15.247 19.950 1.00 59.91 98 PRO A O 1
ATOM 748 N N . GLN A 1 99 ? 34.37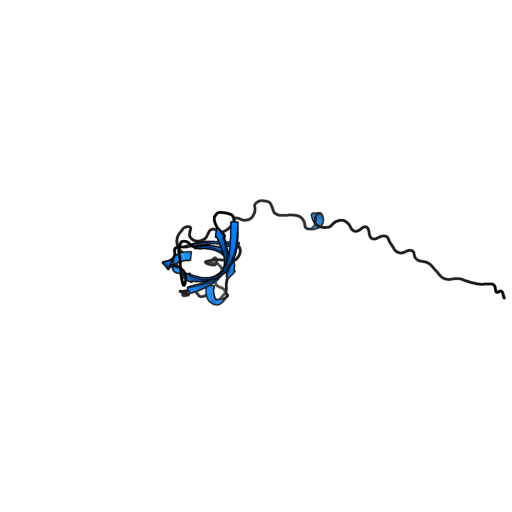0 13.746 21.099 1.00 58.91 99 GLN A N 1
ATOM 749 C CA . GLN A 1 99 ? 34.675 14.607 22.242 1.00 58.91 99 GLN A CA 1
ATOM 750 C C . GLN A 1 99 ? 35.443 15.836 21.739 1.00 58.91 99 GLN A C 1
ATOM 752 O O . GLN A 1 99 ? 36.644 15.773 21.481 1.00 58.91 99 GLN A O 1
ATOM 757 N N . VAL A 1 100 ? 34.745 16.957 21.570 1.00 60.03 100 VAL A N 1
ATOM 758 C CA . VAL A 1 100 ? 35.378 18.260 21.380 1.00 60.03 100 VAL A CA 1
ATOM 759 C C . VAL A 1 100 ? 36.063 18.611 22.695 1.00 60.03 100 VAL A C 1
ATOM 76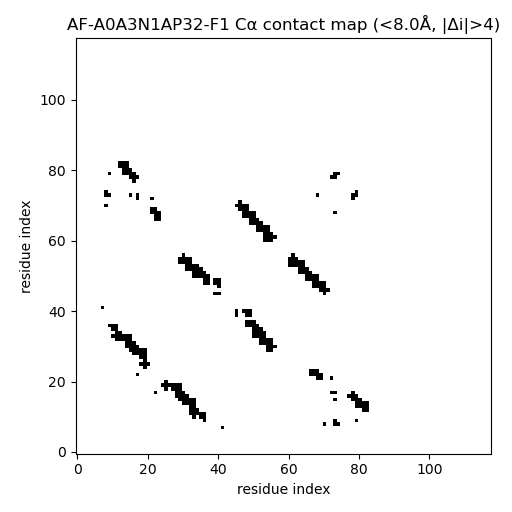1 O O . VAL A 1 100 ? 35.410 18.975 23.670 1.00 60.03 100 VAL A O 1
ATOM 764 N N . HIS A 1 101 ? 37.385 18.445 22.731 1.00 55.03 101 HIS A N 1
ATOM 765 C CA . HIS A 1 101 ? 38.231 18.975 23.792 1.00 55.03 101 HIS A CA 1
ATOM 766 C C . HIS A 1 101 ? 38.061 20.502 23.769 1.00 55.03 101 HIS A C 1
ATOM 768 O O . HIS A 1 101 ? 38.571 21.173 22.872 1.00 55.03 101 HIS A O 1
ATOM 774 N N . LEU A 1 102 ? 37.260 21.051 24.687 1.00 55.69 102 LEU A N 1
ATOM 775 C CA . LEU A 1 102 ? 37.226 22.492 24.907 1.00 55.69 102 LEU A CA 1
ATOM 776 C C . LEU A 1 102 ? 38.534 22.874 25.603 1.00 55.69 102 LEU A C 1
ATOM 778 O O . LEU A 1 102 ? 38.642 22.779 26.827 1.00 55.69 102 LEU A O 1
ATOM 782 N N . ASP A 1 103 ? 39.523 23.305 24.821 1.00 48.06 103 ASP A N 1
ATOM 783 C CA . ASP A 1 103 ? 40.649 24.056 25.363 1.00 48.06 103 ASP A CA 1
ATOM 784 C C . ASP A 1 103 ? 40.101 25.307 26.058 1.00 48.06 103 ASP A C 1
ATOM 786 O O . ASP A 1 103 ? 39.377 26.122 25.477 1.00 48.06 103 ASP A O 1
ATOM 790 N N . SER A 1 104 ? 40.399 25.421 27.349 1.00 52.28 104 SER A N 1
ATOM 791 C CA . SER A 1 104 ? 40.000 26.564 28.163 1.00 52.28 104 SER A CA 1
ATOM 792 C C . SER A 1 104 ? 40.715 27.828 27.666 1.00 52.28 104 SER A C 1
ATOM 794 O O . SER A 1 104 ? 41.922 27.777 27.424 1.00 52.28 104 SER A O 1
ATOM 796 N N . PRO A 1 105 ? 40.034 28.980 27.536 1.00 54.09 105 PRO A N 1
ATOM 797 C CA . PRO A 1 105 ? 40.710 30.220 27.177 1.00 54.09 105 PRO A CA 1
ATOM 798 C C . PRO A 1 105 ? 41.604 30.692 28.339 1.00 54.09 105 PRO A C 1
ATOM 800 O O . PRO A 1 105 ? 41.190 30.603 29.500 1.00 54.09 105 PRO A O 1
ATOM 803 N N . PRO A 1 106 ? 42.811 31.226 28.074 1.00 46.75 106 PRO A N 1
ATOM 804 C CA . PRO A 1 106 ? 43.645 31.773 29.132 1.00 46.75 106 PRO A CA 1
ATOM 805 C C . PRO A 1 106 ? 43.028 33.071 29.670 1.00 46.75 106 PRO A C 1
ATOM 807 O O . PRO A 1 106 ? 42.772 34.018 28.925 1.00 46.75 106 PRO A O 1
ATOM 810 N N . ALA A 1 107 ? 42.832 33.134 30.987 1.00 53.59 107 ALA A N 1
ATOM 811 C CA . ALA A 1 107 ? 42.616 34.391 31.689 1.00 53.59 107 ALA A CA 1
ATOM 812 C C . ALA A 1 107 ? 43.904 35.224 31.596 1.00 53.59 107 ALA A C 1
ATOM 814 O O . ALA A 1 107 ? 44.962 34.767 32.023 1.00 53.59 107 ALA A O 1
ATOM 815 N N . SER A 1 108 ? 43.844 36.436 31.045 1.00 54.62 108 SER A N 1
ATOM 816 C CA . SER A 1 108 ? 44.952 37.392 31.144 1.00 54.62 108 SER A CA 1
ATOM 817 C C . SER A 1 108 ? 44.462 38.669 31.802 1.00 54.62 108 SER A C 1
ATOM 819 O O . SER A 1 108 ? 43.585 39.366 31.295 1.00 54.62 108 SER A O 1
ATOM 821 N N . GLY A 1 109 ? 44.995 38.880 33.004 1.00 43.81 109 GLY A N 1
ATOM 822 C CA . GLY A 1 109 ? 44.719 39.999 33.881 1.00 43.81 109 GLY A CA 1
ATOM 823 C C . GLY A 1 109 ? 45.424 41.296 33.484 1.00 43.81 109 GLY A C 1
ATOM 824 O O . GLY A 1 109 ? 46.217 41.371 32.553 1.00 43.81 109 GLY A O 1
ATOM 825 N N . SER A 1 110 ? 45.048 42.312 34.250 1.00 44.91 110 SER A N 1
ATOM 826 C CA . SER A 1 110 ? 45.448 43.721 34.247 1.00 44.91 110 SER A CA 1
ATOM 827 C C . SER A 1 110 ? 46.912 43.976 34.677 1.00 44.91 110 SER A C 1
ATOM 829 O O . SER A 1 110 ? 47.542 43.093 35.252 1.00 44.91 110 SER A O 1
ATOM 831 N N . THR A 1 111 ? 47.358 45.237 34.496 1.00 47.06 111 THR A N 1
ATOM 832 C CA . THR A 1 111 ? 48.627 45.929 34.866 1.00 47.06 111 THR A CA 1
ATOM 833 C C . THR A 1 111 ? 49.790 45.758 33.876 1.00 47.06 111 THR A C 1
ATOM 835 O O . THR A 1 111 ? 50.059 44.656 33.435 1.00 47.06 111 THR A O 1
ATOM 838 N N . GLY A 1 112 ? 50.550 46.770 33.445 1.00 39.28 112 GLY A N 1
ATOM 839 C CA . GLY A 1 112 ? 50.624 48.211 33.702 1.00 39.28 112 GLY A CA 1
ATOM 840 C C . GLY A 1 112 ? 52.009 48.728 33.243 1.00 39.28 112 GLY A C 1
ATOM 841 O O . GLY A 1 112 ? 52.987 48.008 33.384 1.00 39.28 112 GLY A O 1
ATOM 842 N N . THR A 1 113 ? 52.064 49.975 32.754 1.00 44.22 113 THR A N 1
ATOM 843 C CA . THR A 1 113 ? 53.200 50.929 32.861 1.00 44.22 113 THR A CA 1
ATOM 844 C C . THR A 1 113 ? 54.450 50.830 31.942 1.00 44.22 113 THR A C 1
ATOM 846 O O . THR A 1 113 ? 55.196 49.861 31.985 1.00 44.22 113 THR A O 1
ATOM 849 N N . SER A 1 114 ? 54.703 51.974 31.264 1.00 45.97 114 SER A N 1
ATOM 850 C CA . SER A 1 114 ? 55.962 52.556 30.707 1.00 45.97 114 SER A CA 1
ATOM 851 C C . SER A 1 114 ? 56.616 51.895 29.476 1.00 45.97 114 SER A C 1
ATOM 853 O O . SER A 1 114 ? 56.635 50.681 29.370 1.00 45.97 114 SER A O 1
ATOM 855 N N . ASP A 1 115 ? 57.186 52.595 28.481 1.00 44.09 115 ASP A N 1
ATOM 856 C CA . ASP A 1 115 ? 57.744 53.963 28.364 1.00 44.09 115 ASP A CA 1
ATOM 857 C C . ASP A 1 115 ? 57.834 54.380 26.853 1.00 44.09 115 ASP A C 1
ATOM 859 O O . ASP A 1 115 ? 57.626 53.518 25.992 1.00 44.09 115 ASP A O 1
ATOM 863 N N . PRO A 1 116 ? 58.121 55.652 26.484 1.00 61.12 116 PRO A N 1
ATOM 864 C CA . PRO A 1 116 ? 57.959 56.202 25.131 1.00 61.12 116 PRO A CA 1
ATOM 865 C C . PRO A 1 116 ? 59.261 56.283 24.311 1.00 61.12 116 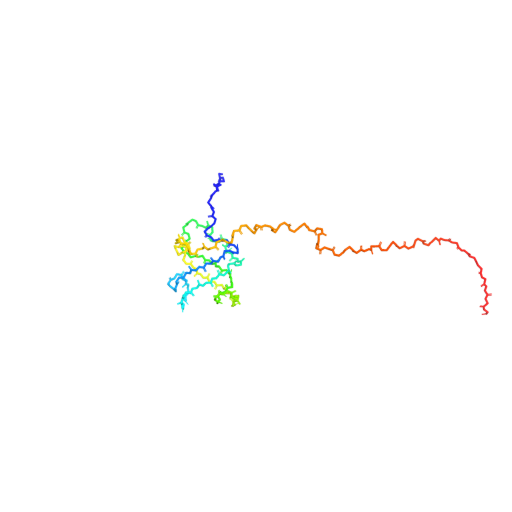PRO A C 1
ATOM 867 O O . PRO A 1 116 ? 60.348 56.347 24.869 1.00 61.12 116 PRO A O 1
ATOM 870 N N . GLN A 1 117 ? 59.130 56.392 22.983 1.00 42.22 117 GLN A N 1
ATOM 871 C CA . GLN A 1 117 ? 60.062 57.004 22.008 1.00 42.22 117 GLN A CA 1
ATOM 872 C C . GLN A 1 117 ? 59.318 57.003 20.649 1.00 42.22 117 GLN A C 1
ATOM 874 O O . GLN A 1 117 ? 58.699 56.000 20.314 1.00 42.22 117 GLN A O 1
ATOM 879 N N . LYS A 1 118 ? 59.249 58.054 19.825 1.00 39.53 118 LYS A N 1
ATOM 880 C CA . LYS A 1 118 ? 60.172 59.147 19.512 1.00 39.53 118 LYS A CA 1
ATOM 881 C C . LYS A 1 118 ? 59.394 60.295 18.852 1.00 39.53 118 LYS A C 1
ATOM 883 O O . LYS A 1 118 ? 58.389 59.986 18.175 1.00 39.53 118 LYS A O 1
#

Mean predicted aligned error: 14.13 Å

Foldseek 3Di:
DDPPDDDQLDAQQKWFWFAQVFWPNRDGIWTWHFHDWDPVSPDPPDQWTWTWTFTDDPPDTHDTDIIIGGSVRSPDPPRIHHDDPPPDPPPPPVVVDDPPPPDDDDDDDDDDDDDDDD